Protein AF-A0A1F9YS44-F1 (afdb_monomer_lite)

Sequence (114 aa):
MPEPSRKRFLSDAPALRAALTAELSACLARAAALSPDEALLIRHILTHAGLREDGCLYLPSLAVLWGQEPSYIPPVSLPGERARAAAKILRRRGVLVFSGDGVVVAAEVLRTLA

pLDDT: mean 83.31, std 14.32, range [35.88, 95.31]

Secondary structure (DSSP, 8-state):
----SSSTTSSS-HHHHHHHHHHHHHHHHH-TT--HHHHHHHHHHHHH-EE-TTS-EEES-GGGGGTSS--SSPPPSS-HHHHHHHHHHHHHTTSEEEETTEEEE-HHHHHHT-

Structure (mmCIF, N/CA/C/O backbone):
data_AF-A0A1F9YS44-F1
#
_entry.id   AF-A0A1F9YS44-F1
#
loop_
_atom_site.group_PDB
_atom_site.id
_atom_site.type_symbol
_atom_site.label_atom_id
_atom_site.label_alt_id
_atom_site.label_comp_id
_atom_site.label_asym_id
_atom_site.label_entity_id
_atom_site.label_seq_id
_atom_site.pdbx_PDB_ins_code
_atom_site.Cartn_x
_atom_site.Cartn_y
_atom_site.Cartn_z
_atom_site.occupancy
_atom_site.B_iso_or_equiv
_atom_site.auth_seq_id
_atom_site.auth_comp_id
_atom_site.auth_asym_id
_atom_site.auth_atom_id
_atom_site.pdbx_PDB_model_num
ATOM 1 N N . MET A 1 1 ? 23.872 -15.386 -18.443 1.00 38.94 1 MET A N 1
ATOM 2 C CA . MET A 1 1 ? 22.429 -15.701 -18.370 1.00 38.94 1 MET A CA 1
ATOM 3 C C . MET A 1 1 ? 21.709 -14.404 -18.032 1.00 38.94 1 MET A C 1
ATOM 5 O O . MET A 1 1 ? 21.964 -13.897 -16.948 1.00 38.94 1 MET A O 1
ATOM 9 N N . PRO A 1 2 ? 20.942 -13.786 -18.942 1.00 40.31 2 PRO A N 1
ATOM 10 C CA . PRO A 1 2 ? 20.232 -12.554 -18.612 1.00 40.31 2 PRO A CA 1
ATOM 11 C C . PRO A 1 2 ? 19.049 -12.902 -17.701 1.00 40.31 2 PRO A C 1
ATOM 13 O O . PRO A 1 2 ? 18.227 -13.727 -18.083 1.00 40.31 2 PRO A O 1
ATOM 16 N N . GLU A 1 3 ? 18.982 -12.322 -16.499 1.00 35.88 3 GLU A N 1
ATOM 17 C CA . GLU A 1 3 ? 17.858 -12.486 -15.567 1.00 35.88 3 GLU A CA 1
ATOM 18 C C . GLU A 1 3 ? 16.547 -12.011 -16.218 1.00 35.88 3 GLU A C 1
ATOM 20 O O . GLU A 1 3 ? 16.349 -10.804 -16.406 1.00 35.88 3 GLU A O 1
ATOM 25 N N . PRO A 1 4 ? 15.607 -12.909 -16.551 1.00 40.12 4 PRO A N 1
ATOM 26 C CA . PRO A 1 4 ? 14.370 -12.528 -17.200 1.00 40.12 4 PRO A CA 1
ATOM 27 C C . PRO A 1 4 ? 13.276 -12.366 -16.140 1.00 40.12 4 PRO A C 1
ATOM 29 O O . PRO A 1 4 ? 12.326 -13.140 -16.142 1.00 40.12 4 PRO A O 1
ATOM 32 N N . SER A 1 5 ? 13.396 -11.455 -15.161 1.00 46.56 5 SER A N 1
ATOM 33 C CA . SER A 1 5 ? 12.378 -11.440 -14.081 1.00 46.56 5 SER A CA 1
ATOM 34 C C . SER A 1 5 ? 12.024 -10.117 -13.401 1.00 46.56 5 SER A C 1
ATOM 36 O O . SER A 1 5 ? 10.9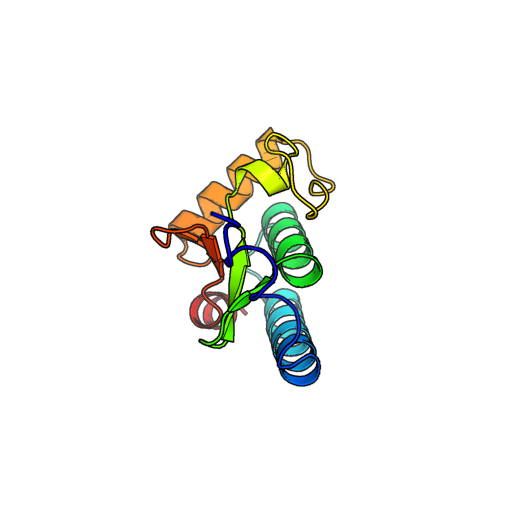86 -10.076 -12.758 1.00 46.56 5 SER A O 1
ATOM 38 N N . ARG A 1 6 ? 12.753 -9.003 -13.552 1.00 44.94 6 ARG A N 1
ATOM 39 C CA . ARG A 1 6 ? 12.342 -7.749 -12.864 1.00 44.94 6 ARG A CA 1
ATOM 40 C C . ARG A 1 6 ? 11.471 -6.800 -13.689 1.00 44.94 6 ARG A C 1
ATOM 42 O O . ARG A 1 6 ? 10.690 -6.051 -13.115 1.00 44.94 6 ARG A O 1
ATOM 49 N N . LYS A 1 7 ? 11.557 -6.845 -15.023 1.00 39.31 7 LYS A N 1
ATOM 50 C CA . LYS A 1 7 ? 10.769 -5.970 -15.917 1.00 39.31 7 LYS A CA 1
ATOM 51 C C . LYS A 1 7 ? 9.369 -6.496 -16.260 1.00 39.31 7 LYS A C 1
ATOM 53 O O . LYS A 1 7 ? 8.581 -5.740 -16.806 1.00 39.31 7 LYS A O 1
ATOM 58 N N . ARG A 1 8 ? 9.054 -7.759 -15.950 1.00 45.03 8 ARG A N 1
ATOM 59 C CA . ARG A 1 8 ? 7.800 -8.417 -16.367 1.00 45.03 8 ARG A CA 1
ATOM 60 C C . ARG A 1 8 ? 6.583 -8.124 -15.479 1.00 45.03 8 ARG A C 1
ATOM 62 O O . ARG A 1 8 ? 5.475 -8.425 -15.881 1.00 45.03 8 ARG A O 1
ATOM 69 N N . PHE A 1 9 ? 6.767 -7.488 -14.322 1.00 49.69 9 PHE A N 1
ATOM 70 C CA . PHE A 1 9 ? 5.668 -7.095 -13.419 1.00 49.69 9 PHE A CA 1
ATOM 71 C C . PHE A 1 9 ? 5.101 -5.695 -13.713 1.00 49.69 9 PHE A C 1
ATOM 73 O O . PHE A 1 9 ? 4.377 -5.107 -12.909 1.00 49.69 9 PHE A O 1
ATOM 80 N N . LEU A 1 10 ? 5.487 -5.120 -14.850 1.00 49.19 10 LEU A N 1
ATOM 81 C CA . LEU A 1 10 ? 5.049 -3.813 -15.304 1.00 49.19 10 LEU A CA 1
ATOM 82 C C . LEU A 1 10 ? 4.423 -4.012 -16.686 1.00 49.19 10 LEU A C 1
ATOM 84 O O . LEU A 1 10 ? 5.156 -4.216 -17.646 1.00 49.19 10 LEU A O 1
ATOM 88 N N . SER A 1 11 ? 3.093 -3.897 -16.778 1.00 52.31 11 SER A N 1
ATOM 89 C CA . SER A 1 11 ? 2.366 -3.445 -17.984 1.00 52.31 11 SER A CA 1
ATOM 90 C C . SER A 1 11 ? 1.414 -4.390 -18.744 1.00 52.31 11 SER A C 1
ATOM 92 O O . SER A 1 11 ? 0.990 -3.991 -19.825 1.00 52.31 11 SER A O 1
ATOM 94 N N . ASP A 1 12 ? 0.935 -5.519 -18.217 1.00 53.47 12 ASP A N 1
ATOM 95 C CA . ASP A 1 12 ? -0.079 -6.287 -18.983 1.00 53.47 12 ASP A CA 1
ATOM 96 C C . ASP A 1 12 ? -1.548 -5.890 -18.716 1.00 53.47 12 ASP A C 1
ATOM 98 O O . ASP A 1 12 ? -2.445 -6.331 -19.429 1.00 53.47 12 ASP A O 1
ATOM 102 N N . ALA A 1 13 ? -1.830 -4.971 -17.777 1.00 68.12 13 ALA A N 1
ATOM 103 C CA . ALA A 1 13 ? -3.191 -4.443 -17.590 1.00 68.12 13 ALA A CA 1
ATOM 104 C C . ALA A 1 13 ? -3.237 -3.035 -16.946 1.00 68.12 13 ALA A C 1
ATOM 106 O O . ALA A 1 13 ? -3.590 -2.899 -15.769 1.00 68.12 13 ALA A O 1
ATOM 107 N N . PRO A 1 14 ? -2.929 -1.949 -17.686 1.00 77.69 14 PRO A N 1
ATOM 108 C CA . PRO A 1 14 ? -3.019 -0.576 -17.166 1.00 77.69 14 PRO A CA 1
ATOM 109 C C . PRO A 1 14 ? -4.420 -0.226 -16.639 1.00 77.69 14 PRO A C 1
ATOM 111 O O . PRO A 1 14 ? -4.544 0.470 -15.633 1.00 77.69 14 PRO A O 1
ATOM 114 N N . ALA A 1 15 ? -5.472 -0.767 -17.261 1.00 80.88 15 ALA A N 1
ATOM 115 C CA . ALA A 1 15 ? -6.848 -0.607 -16.797 1.00 80.88 15 ALA A CA 1
ATOM 116 C C . ALA A 1 15 ? -7.098 -1.288 -15.439 1.00 80.88 15 ALA A C 1
ATOM 118 O O . ALA A 1 15 ? -7.724 -0.690 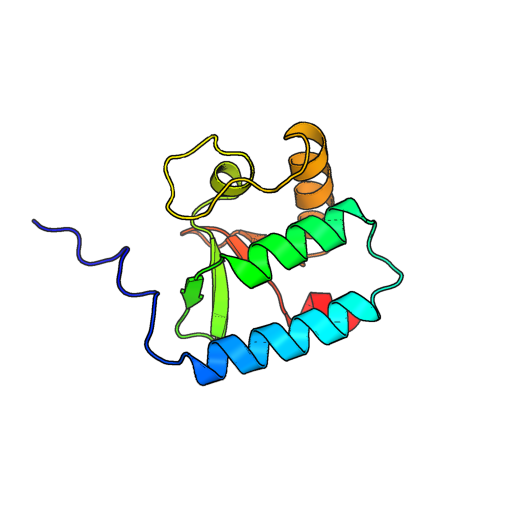-14.566 1.00 80.88 15 ALA A O 1
ATOM 119 N N . LEU A 1 16 ? -6.563 -2.497 -15.224 1.00 80.62 16 LEU A N 1
ATOM 120 C CA . LEU A 1 16 ? -6.674 -3.203 -13.944 1.00 80.62 16 LEU A CA 1
ATOM 121 C C . LEU A 1 16 ? -5.927 -2.450 -12.843 1.00 80.62 16 LEU A C 1
ATOM 123 O O . LEU A 1 16 ? -6.462 -2.256 -11.753 1.00 80.62 16 LEU A O 1
ATOM 127 N N . ARG A 1 17 ? -4.717 -1.961 -13.145 1.00 84.38 17 ARG A N 1
ATOM 128 C CA . ARG A 1 17 ? -3.956 -1.126 -12.214 1.00 84.38 17 ARG A CA 1
ATOM 129 C C . ARG A 1 17 ? -4.750 0.116 -11.841 1.00 84.38 17 ARG A C 1
ATOM 131 O O . ARG A 1 17 ? -4.884 0.397 -10.655 1.00 84.38 17 ARG A O 1
ATOM 138 N N . ALA A 1 18 ? -5.288 0.839 -12.820 1.00 84.62 18 ALA A N 1
ATOM 139 C CA . ALA A 1 18 ? -6.086 2.034 -12.577 1.00 84.62 18 ALA A CA 1
ATOM 140 C C . ALA A 1 18 ? -7.323 1.729 -11.715 1.00 84.62 18 ALA A C 1
ATOM 142 O O . ALA A 1 18 ? -7.550 2.424 -10.726 1.00 84.62 18 ALA A O 1
ATOM 143 N N . ALA A 1 19 ? -8.061 0.660 -12.029 1.00 85.75 19 ALA A N 1
ATOM 144 C CA . ALA A 1 19 ? -9.239 0.237 -11.275 1.00 85.75 19 ALA A CA 1
ATOM 145 C C . ALA A 1 19 ? -8.899 -0.105 -9.816 1.00 85.75 19 ALA A C 1
ATOM 147 O O . ALA A 1 19 ? -9.500 0.460 -8.903 1.00 85.75 19 ALA A O 1
ATOM 148 N N . LEU A 1 20 ? -7.879 -0.940 -9.589 1.00 85.38 20 LEU A N 1
ATOM 149 C CA . LEU A 1 20 ? -7.415 -1.296 -8.245 1.00 85.38 20 LEU A CA 1
ATOM 150 C C . LEU A 1 20 ? -6.942 -0.060 -7.467 1.00 85.38 20 LEU A C 1
ATOM 152 O O . LEU A 1 20 ? -7.243 0.103 -6.288 1.00 85.38 20 LEU A O 1
ATOM 156 N N . THR A 1 21 ? -6.226 0.848 -8.131 1.00 87.44 21 THR A N 1
ATOM 157 C CA . THR A 1 21 ? -5.740 2.092 -7.512 1.00 87.44 21 THR A CA 1
ATOM 158 C C . THR A 1 21 ? -6.895 2.981 -7.080 1.00 87.44 21 THR A C 1
ATOM 160 O O . THR A 1 21 ? -6.872 3.506 -5.967 1.00 87.44 21 THR A O 1
ATOM 163 N N . ALA A 1 22 ? -7.897 3.152 -7.944 1.00 88.25 22 ALA A N 1
ATOM 164 C CA . ALA A 1 22 ? -9.082 3.951 -7.660 1.00 88.25 22 ALA A CA 1
ATOM 165 C C . ALA A 1 22 ? -9.881 3.354 -6.496 1.00 88.25 22 ALA A C 1
ATOM 167 O O . ALA A 1 22 ? -10.245 4.070 -5.563 1.00 88.25 22 ALA A O 1
ATOM 168 N N . GLU A 1 23 ? -10.081 2.036 -6.507 1.00 88.38 23 GLU A N 1
ATOM 169 C CA . GLU A 1 23 ? -10.784 1.313 -5.453 1.00 88.38 23 GLU A CA 1
ATOM 170 C C . GLU A 1 23 ? -10.084 1.454 -4.092 1.00 88.38 23 GLU A C 1
ATOM 172 O O . GLU A 1 23 ? -10.702 1.872 -3.108 1.00 88.38 23 GLU A O 1
ATOM 177 N N . LEU A 1 24 ? -8.780 1.167 -4.027 1.00 88.31 24 LEU A N 1
ATOM 178 C CA . LEU A 1 24 ? -8.011 1.251 -2.784 1.00 88.31 24 LEU A CA 1
ATOM 179 C C . LEU A 1 24 ? -7.852 2.697 -2.303 1.00 88.31 24 LEU A C 1
ATOM 181 O O . LEU A 1 24 ? -7.869 2.941 -1.099 1.00 88.31 24 LEU A O 1
ATOM 185 N N . SER A 1 25 ? -7.773 3.671 -3.216 1.00 89.00 25 SER A N 1
ATOM 186 C CA . SER A 1 25 ? -7.768 5.096 -2.856 1.00 89.00 25 SER A CA 1
ATOM 187 C C . SER A 1 25 ? -9.096 5.530 -2.236 1.00 89.00 25 SER A C 1
ATOM 189 O O . SER A 1 25 ? -9.099 6.296 -1.272 1.00 89.00 25 SER A O 1
ATOM 191 N N . ALA A 1 26 ? -10.220 5.021 -2.749 1.00 89.06 26 ALA A N 1
ATOM 192 C CA . ALA A 1 26 ? -11.536 5.273 -2.175 1.00 89.06 26 ALA A CA 1
ATOM 193 C C . ALA A 1 26 ? -11.691 4.616 -0.795 1.00 89.06 26 ALA A C 1
ATOM 195 O O . ALA A 1 26 ? -12.249 5.234 0.109 1.00 89.06 26 ALA A O 1
ATOM 196 N N . CYS A 1 27 ? -11.167 3.398 -0.611 1.00 88.62 27 CYS A N 1
ATOM 197 C CA . CYS A 1 27 ? -11.123 2.746 0.702 1.00 88.62 27 CYS A CA 1
ATOM 198 C C . CYS A 1 27 ? -10.290 3.566 1.690 1.00 88.62 27 CYS A C 1
ATOM 200 O O . CYS A 1 27 ? -10.743 3.881 2.785 1.00 88.62 27 CYS A O 1
ATOM 202 N N . LEU A 1 28 ? -9.107 4.007 1.266 1.00 88.62 28 LEU A N 1
ATOM 203 C CA . LEU A 1 28 ? -8.227 4.814 2.097 1.00 88.62 28 LEU A CA 1
ATOM 204 C C . LEU A 1 28 ? -8.871 6.135 2.542 1.00 88.62 28 LEU A C 1
ATOM 206 O O . LEU A 1 28 ? -8.660 6.564 3.670 1.00 88.62 28 LEU A O 1
ATOM 210 N N . ALA A 1 29 ? -9.664 6.772 1.677 1.00 85.31 29 ALA A N 1
ATOM 211 C CA . ALA A 1 29 ? -10.365 8.009 2.013 1.00 85.31 29 ALA A CA 1
ATOM 212 C C . ALA A 1 29 ? -11.421 7.833 3.121 1.00 85.31 29 ALA A C 1
ATOM 214 O O . ALA A 1 29 ? -11.755 8.808 3.789 1.00 85.31 29 ALA A O 1
ATOM 215 N N . ARG A 1 30 ? -11.941 6.614 3.313 1.00 83.75 30 ARG A N 1
ATOM 216 C CA . ARG A 1 30 ? -12.925 6.292 4.360 1.00 83.75 30 ARG A CA 1
ATOM 217 C C . ARG A 1 30 ? -12.298 5.688 5.616 1.00 83.75 30 ARG A C 1
ATOM 219 O O . ARG A 1 30 ? -12.916 5.719 6.674 1.00 83.75 30 ARG A O 1
ATOM 226 N N . ALA A 1 31 ? -11.063 5.202 5.517 1.00 83.50 31 ALA A N 1
ATOM 227 C CA . ALA A 1 31 ? -10.407 4.468 6.585 1.00 83.50 31 ALA A CA 1
ATOM 228 C C . ALA A 1 31 ? -10.063 5.335 7.806 1.00 83.50 31 ALA A C 1
ATOM 230 O O . ALA A 1 31 ? -8.963 5.874 7.929 1.00 83.50 31 ALA A O 1
ATOM 231 N N . ALA A 1 32 ? -10.999 5.410 8.754 1.00 78.56 32 ALA A N 1
ATOM 232 C CA . ALA A 1 32 ? -10.867 6.189 9.985 1.00 78.56 32 ALA A CA 1
ATOM 233 C C . ALA A 1 32 ? -9.798 5.637 10.951 1.00 78.56 32 ALA A C 1
ATOM 235 O O . ALA A 1 32 ? -9.313 6.355 11.822 1.00 78.56 32 ALA A O 1
ATOM 236 N N . ALA A 1 33 ? -9.416 4.364 10.805 1.00 84.75 33 ALA A N 1
ATOM 237 C CA . ALA A 1 33 ? -8.459 3.695 11.688 1.00 84.75 33 ALA A CA 1
ATOM 238 C C . ALA A 1 33 ? -6.979 3.944 11.327 1.00 84.75 33 ALA A C 1
ATOM 240 O O . ALA A 1 33 ? -6.082 3.497 12.056 1.00 84.75 33 ALA A O 1
ATOM 241 N N . LEU A 1 34 ? -6.700 4.607 10.200 1.00 89.56 34 LEU A N 1
ATOM 242 C CA . LEU A 1 34 ? -5.342 4.864 9.723 1.00 89.56 34 LEU A CA 1
ATOM 243 C C . LEU A 1 34 ? -4.821 6.209 10.228 1.00 89.56 34 LEU A C 1
ATOM 245 O O . LEU A 1 34 ? -5.482 7.239 10.118 1.00 89.56 34 LEU A O 1
ATOM 249 N N . SER A 1 35 ? -3.591 6.214 10.732 1.00 92.81 35 SER A N 1
ATOM 250 C CA . SER A 1 35 ? -2.865 7.458 10.972 1.00 92.81 35 SER A CA 1
ATOM 251 C C . SER A 1 35 ? -2.471 8.138 9.648 1.00 92.81 35 SER A C 1
ATOM 253 O O . SER A 1 35 ? -2.376 7.474 8.609 1.00 92.81 35 SER A O 1
ATOM 255 N N . PRO A 1 36 ? -2.165 9.451 9.665 1.00 92.38 36 PRO A N 1
ATOM 256 C CA . PRO A 1 36 ? -1.700 10.162 8.474 1.00 92.38 36 PRO A CA 1
ATOM 257 C C . PRO A 1 36 ? -0.475 9.517 7.810 1.00 92.38 36 PRO A C 1
ATOM 259 O O . PRO A 1 36 ? -0.396 9.473 6.584 1.00 92.38 36 PRO A O 1
ATOM 262 N N . ASP A 1 37 ? 0.450 8.966 8.603 1.00 94.56 37 ASP A N 1
ATOM 263 C CA . ASP A 1 37 ? 1.669 8.324 8.093 1.00 94.56 37 ASP A CA 1
ATOM 264 C C . ASP A 1 37 ? 1.368 6.996 7.401 1.00 94.56 37 ASP A C 1
ATOM 266 O O . ASP A 1 37 ? 1.932 6.702 6.348 1.00 94.56 37 ASP A O 1
ATOM 270 N N . GLU A 1 38 ? 0.454 6.203 7.962 1.00 93.50 38 GLU A N 1
ATOM 271 C CA . GLU A 1 38 ? -0.012 4.965 7.340 1.00 93.50 38 GLU A CA 1
ATOM 272 C C . GLU A 1 38 ? -0.723 5.246 6.018 1.00 93.50 38 GLU A C 1
ATOM 274 O O . GLU A 1 38 ? -0.444 4.588 5.016 1.00 93.50 38 GLU A O 1
ATOM 279 N N . ALA A 1 39 ? -1.599 6.254 5.994 1.00 92.19 39 ALA A N 1
ATOM 280 C CA . ALA A 1 39 ? -2.315 6.637 4.787 1.00 92.19 39 ALA A CA 1
ATOM 281 C C . ALA A 1 39 ? -1.368 7.153 3.696 1.00 92.19 39 ALA A C 1
ATOM 283 O O . ALA A 1 39 ? -1.509 6.782 2.529 1.00 92.19 39 ALA A O 1
ATOM 284 N N . LEU A 1 40 ? -0.375 7.967 4.062 1.00 93.69 40 LEU A N 1
ATOM 285 C CA . LEU A 1 40 ? 0.635 8.456 3.128 1.00 93.69 40 LEU A CA 1
ATOM 286 C C . LEU A 1 40 ? 1.483 7.299 2.587 1.00 93.69 40 LEU A C 1
ATOM 288 O O . LEU A 1 40 ? 1.680 7.210 1.376 1.00 93.69 40 LEU A O 1
ATOM 292 N N . LEU A 1 41 ? 1.911 6.370 3.448 1.00 93.94 41 LEU A N 1
ATOM 293 C CA . LEU A 1 41 ? 2.668 5.198 3.018 1.00 93.94 41 LEU A CA 1
ATOM 294 C C . LEU A 1 41 ? 1.856 4.329 2.051 1.00 93.94 41 LEU A C 1
ATOM 296 O O . LEU A 1 41 ? 2.368 3.965 0.996 1.00 93.94 41 LEU A O 1
ATOM 300 N N . ILE A 1 42 ? 0.584 4.048 2.354 1.00 92.44 42 ILE A N 1
ATOM 301 C CA . ILE A 1 42 ? -0.292 3.294 1.449 1.00 92.44 42 ILE A CA 1
ATOM 302 C C . ILE A 1 42 ? -0.440 4.033 0.121 1.00 92.44 42 ILE A C 1
ATOM 304 O O . ILE A 1 42 ? -0.229 3.415 -0.915 1.00 92.44 42 ILE A O 1
ATOM 308 N N . ARG A 1 43 ? -0.721 5.345 0.115 1.00 92.38 43 ARG A N 1
ATOM 309 C CA . ARG A 1 43 ? -0.795 6.134 -1.132 1.00 92.38 43 ARG A CA 1
ATOM 310 C C . ARG A 1 43 ? 0.474 6.028 -1.956 1.00 92.38 43 ARG A C 1
ATOM 312 O O . ARG A 1 43 ? 0.395 5.839 -3.162 1.00 92.38 43 ARG A O 1
ATOM 319 N N . HIS A 1 44 ? 1.634 6.125 -1.317 1.00 93.56 44 HIS A N 1
ATOM 320 C CA . HIS A 1 44 ? 2.917 6.008 -2.003 1.00 93.56 44 HIS A CA 1
ATOM 321 C C . HIS A 1 44 ? 3.063 4.652 -2.697 1.00 93.56 44 HIS A C 1
ATOM 323 O O . HIS A 1 44 ? 3.438 4.574 -3.866 1.00 93.56 44 HIS A O 1
ATOM 329 N N . ILE A 1 45 ? 2.687 3.579 -2.001 1.00 91.75 45 ILE A N 1
ATOM 330 C CA . ILE A 1 45 ? 2.676 2.221 -2.549 1.00 91.75 45 ILE A CA 1
ATOM 331 C C . ILE A 1 45 ? 1.654 2.117 -3.691 1.00 91.75 45 ILE A C 1
ATOM 333 O O . ILE A 1 45 ? 1.990 1.623 -4.764 1.00 91.75 45 ILE A O 1
ATOM 337 N N . LEU A 1 46 ? 0.442 2.656 -3.520 1.00 90.38 46 LEU A N 1
ATOM 338 C CA . LEU A 1 46 ? -0.569 2.727 -4.577 1.00 90.38 46 LEU A CA 1
ATOM 339 C C . LEU A 1 46 ? -0.066 3.490 -5.806 1.00 90.38 46 LEU A C 1
ATOM 341 O O . LEU A 1 46 ? -0.479 3.158 -6.906 1.00 90.38 46 LEU A O 1
ATOM 345 N N . THR A 1 47 ? 0.832 4.459 -5.679 1.00 89.56 47 THR A N 1
ATOM 346 C CA . THR A 1 47 ? 1.363 5.193 -6.837 1.00 89.56 47 THR A CA 1
ATOM 347 C C . THR A 1 47 ? 2.495 4.440 -7.535 1.00 89.56 47 THR A C 1
ATOM 349 O O . THR A 1 47 ? 2.552 4.426 -8.762 1.00 89.56 47 THR A O 1
ATOM 352 N N . HIS A 1 48 ? 3.388 3.795 -6.778 1.00 89.62 48 HIS A N 1
ATOM 353 C CA . HIS A 1 48 ? 4.672 3.330 -7.317 1.00 89.62 48 HIS A CA 1
ATOM 354 C C . HIS A 1 48 ? 4.869 1.811 -7.354 1.00 89.62 48 HIS A C 1
ATOM 356 O O . HIS A 1 48 ? 5.769 1.343 -8.048 1.00 89.62 48 HIS A O 1
ATOM 362 N N . ALA A 1 49 ? 4.064 1.030 -6.630 1.00 88.19 49 ALA A N 1
ATOM 363 C CA . ALA A 1 49 ? 4.193 -0.424 -6.619 1.00 88.19 49 ALA A CA 1
ATOM 364 C C . ALA A 1 49 ? 3.876 -1.043 -7.986 1.00 88.19 49 ALA A C 1
ATOM 366 O O . ALA A 1 49 ? 2.999 -0.562 -8.719 1.00 88.19 49 ALA A O 1
ATOM 367 N N . GLY A 1 50 ? 4.562 -2.148 -8.287 1.00 86.00 50 GLY A N 1
A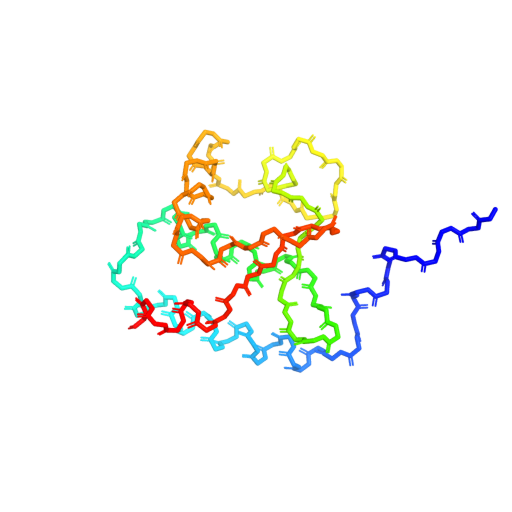TOM 368 C CA . GLY A 1 50 ? 4.228 -3.012 -9.416 1.00 86.00 50 GLY A CA 1
ATOM 369 C C . GLY A 1 50 ? 2.908 -3.747 -9.179 1.00 86.00 50 GLY A C 1
ATOM 370 O O . GLY A 1 50 ? 2.420 -3.810 -8.049 1.00 86.00 50 GLY A O 1
ATOM 371 N N . LEU A 1 51 ? 2.330 -4.303 -10.242 1.00 84.50 51 LEU A N 1
ATOM 372 C CA . LEU A 1 51 ? 1.132 -5.142 -10.172 1.00 84.50 51 LEU A CA 1
ATOM 373 C C . LEU A 1 51 ? 1.515 -6.566 -10.573 1.00 84.50 51 LEU A C 1
ATOM 375 O O . LEU A 1 51 ? 2.108 -6.767 -11.631 1.00 84.50 51 LEU A O 1
ATOM 379 N N . ARG A 1 52 ? 1.197 -7.543 -9.726 1.00 79.81 52 ARG A N 1
ATOM 380 C CA . ARG A 1 52 ? 1.396 -8.967 -10.024 1.00 79.81 52 ARG A CA 1
ATOM 381 C C . ARG A 1 52 ? 0.226 -9.526 -10.836 1.00 79.81 52 ARG A C 1
ATOM 383 O O . ARG A 1 52 ? -0.850 -8.933 -10.883 1.00 79.81 52 ARG A O 1
ATOM 390 N N . GLU A 1 53 ? 0.438 -10.688 -11.451 1.00 75.06 53 GLU A N 1
ATOM 391 C CA . GLU A 1 53 ? -0.584 -11.407 -12.233 1.00 75.06 53 GLU A CA 1
ATOM 392 C C . GLU A 1 53 ? -1.811 -11.802 -11.392 1.00 75.06 53 GLU A C 1
ATOM 394 O O . GLU A 1 53 ? -2.918 -11.881 -11.913 1.00 75.06 53 GLU A O 1
ATOM 399 N N . ASP A 1 54 ? -1.633 -11.982 -10.080 1.00 75.31 54 ASP A N 1
ATOM 400 C CA . ASP A 1 54 ? -2.704 -12.252 -9.111 1.00 75.31 54 ASP A CA 1
ATOM 401 C C . ASP A 1 54 ? -3.515 -10.997 -8.718 1.00 75.31 54 ASP A C 1
ATOM 403 O O . ASP A 1 54 ? -4.405 -11.070 -7.872 1.00 75.31 54 ASP A O 1
ATOM 407 N N . GLY A 1 55 ? -3.216 -9.837 -9.313 1.00 75.94 55 GLY A N 1
ATOM 408 C CA . GLY A 1 55 ? -3.882 -8.572 -9.018 1.00 75.94 55 GLY A CA 1
ATOM 409 C C . GLY A 1 55 ? -3.404 -7.890 -7.733 1.00 75.94 55 GLY A C 1
ATOM 410 O O . GLY A 1 55 ? -3.981 -6.874 -7.347 1.00 75.94 55 GLY A O 1
ATOM 411 N N . CYS A 1 56 ? -2.353 -8.389 -7.075 1.00 82.81 56 CYS A N 1
ATOM 412 C CA . CYS A 1 56 ? -1.792 -7.756 -5.883 1.00 82.81 56 CYS A CA 1
ATOM 413 C C . CYS A 1 56 ? -0.770 -6.669 -6.235 1.00 82.81 56 CYS A C 1
ATOM 415 O O . CYS A 1 56 ? 0.030 -6.800 -7.168 1.00 82.81 56 CYS A O 1
ATOM 417 N N . LEU A 1 57 ? -0.742 -5.601 -5.434 1.00 88.06 57 LEU A N 1
ATOM 418 C CA . LEU A 1 57 ? 0.334 -4.612 -5.495 1.00 88.06 57 LEU A CA 1
ATOM 419 C C . LEU A 1 57 ? 1.584 -5.160 -4.827 1.00 88.06 57 LEU A C 1
ATOM 421 O O . LEU A 1 57 ? 1.492 -5.713 -3.734 1.00 88.06 57 LEU A O 1
ATOM 425 N N . TYR A 1 58 ? 2.735 -4.954 -5.460 1.00 88.56 58 TYR A N 1
ATOM 426 C CA . TYR A 1 58 ? 3.998 -5.551 -5.056 1.00 88.56 58 TYR A CA 1
ATOM 427 C C . TYR A 1 58 ? 5.149 -4.547 -4.987 1.00 88.56 58 TYR A C 1
ATOM 429 O O . TYR A 1 58 ? 5.357 -3.720 -5.881 1.00 88.56 58 TYR A O 1
ATOM 437 N N . LEU A 1 59 ? 5.946 -4.687 -3.932 1.00 89.31 59 LEU A N 1
ATOM 438 C CA . LEU A 1 59 ? 7.227 -4.025 -3.733 1.00 89.31 59 LEU A CA 1
ATOM 439 C C . LEU A 1 59 ? 8.302 -5.100 -3.542 1.00 89.31 59 LEU A C 1
ATOM 441 O O . LEU A 1 59 ? 8.057 -6.058 -2.816 1.00 89.31 59 LEU A O 1
ATOM 445 N N . PRO A 1 60 ? 9.515 -4.933 -4.087 1.00 86.38 60 PRO A N 1
ATOM 446 C CA . PRO A 1 60 ? 10.595 -5.898 -3.866 1.00 86.38 60 PRO A CA 1
ATOM 447 C C . PRO A 1 60 ? 11.059 -5.953 -2.401 1.00 86.38 60 PRO A C 1
ATOM 449 O O . PRO A 1 60 ? 11.528 -6.976 -1.925 1.00 86.38 60 PRO A O 1
ATOM 452 N N . SER A 1 61 ? 10.936 -4.848 -1.668 1.00 89.94 61 SER A N 1
ATOM 453 C CA . SER A 1 61 ? 11.377 -4.719 -0.280 1.00 89.94 61 SER A CA 1
ATOM 454 C C . SER A 1 61 ? 10.738 -3.472 0.319 1.00 89.94 61 SER A C 1
ATOM 456 O O . SER A 1 61 ? 10.428 -2.532 -0.411 1.00 89.94 61 SER A O 1
ATOM 458 N N . LEU A 1 62 ? 10.565 -3.408 1.642 1.00 90.75 62 LEU A N 1
ATOM 459 C CA . LEU A 1 62 ? 10.202 -2.139 2.281 1.00 90.75 62 LEU A CA 1
ATOM 460 C C . LEU A 1 62 ? 11.364 -1.131 2.232 1.00 90.75 62 LEU A C 1
ATOM 462 O O . LEU A 1 62 ? 11.115 0.070 2.246 1.00 90.75 62 LEU A O 1
ATOM 466 N N . ALA A 1 63 ? 12.616 -1.597 2.121 1.00 90.38 63 ALA A N 1
ATOM 467 C CA . ALA A 1 63 ? 13.805 -0.741 2.108 1.00 90.38 63 ALA A CA 1
ATOM 468 C C . ALA A 1 63 ? 13.804 0.288 0.969 1.00 90.38 63 ALA A C 1
ATOM 470 O O . ALA A 1 63 ? 14.333 1.391 1.131 1.00 90.38 63 ALA A O 1
ATOM 471 N N . VAL A 1 64 ? 13.141 -0.036 -0.147 1.00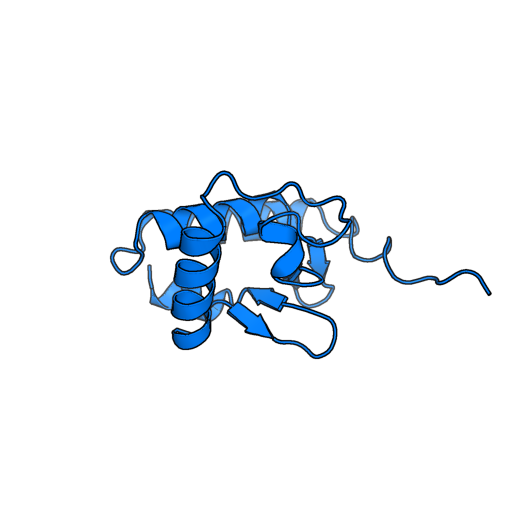 90.81 64 VAL A N 1
ATOM 472 C CA . VAL A 1 64 ? 12.969 0.886 -1.278 1.00 90.81 64 VAL A CA 1
ATOM 473 C C . VAL A 1 64 ? 12.144 2.114 -0.897 1.00 90.81 64 VAL A C 1
ATOM 475 O O . VAL A 1 64 ? 12.395 3.200 -1.408 1.00 90.81 64 VAL A O 1
ATOM 478 N N . LEU A 1 65 ? 11.202 1.979 0.046 1.00 90.44 65 LEU A N 1
ATOM 479 C CA . LEU A 1 65 ? 10.315 3.071 0.446 1.00 90.44 65 LEU A CA 1
ATOM 480 C C . LEU A 1 65 ? 11.073 4.188 1.157 1.00 90.44 65 LEU A C 1
ATOM 482 O O . LEU A 1 65 ? 10.604 5.312 1.155 1.00 90.44 65 LEU A O 1
ATOM 486 N N . TRP A 1 66 ? 12.240 3.931 1.740 1.00 91.94 66 TRP A N 1
ATOM 487 C CA . TRP A 1 66 ? 13.065 4.960 2.383 1.00 91.94 66 TRP A CA 1
ATOM 488 C C . TRP A 1 66 ? 14.453 5.088 1.744 1.00 91.94 66 TRP A C 1
ATOM 490 O O . TRP A 1 66 ? 15.382 5.581 2.380 1.00 91.94 66 TRP A O 1
ATOM 500 N N . GLY A 1 67 ? 14.599 4.652 0.487 1.00 85.94 67 GLY A N 1
ATOM 501 C CA . GLY A 1 67 ? 15.804 4.879 -0.317 1.00 85.94 67 GLY A CA 1
ATOM 502 C C . GLY A 1 67 ? 17.051 4.131 0.153 1.00 85.94 67 GLY A C 1
ATOM 503 O O . GLY A 1 67 ? 18.160 4.543 -0.170 1.00 85.94 67 GLY A O 1
ATOM 504 N N . GLN A 1 68 ? 16.894 3.051 0.921 1.00 87.75 68 GLN A N 1
ATOM 505 C CA . GLN A 1 68 ? 18.024 2.233 1.383 1.00 87.75 68 GLN A CA 1
ATOM 506 C C . GLN A 1 68 ? 18.379 1.080 0.446 1.00 87.75 68 GLN A C 1
ATOM 508 O O . GLN A 1 68 ? 19.299 0.318 0.728 1.00 87.75 68 GLN A O 1
ATOM 513 N N . GLU A 1 69 ? 17.674 0.961 -0.673 1.00 85.25 69 GLU A N 1
ATOM 514 C CA . GLU A 1 69 ? 17.937 -0.034 -1.700 1.00 85.25 69 GLU A CA 1
ATOM 515 C C . GLU A 1 69 ? 17.730 0.607 -3.080 1.00 85.25 69 GLU A C 1
ATOM 517 O O . GLU A 1 69 ? 16.760 1.355 -3.257 1.00 85.25 69 GLU A O 1
ATOM 522 N N . PRO A 1 70 ? 18.618 0.356 -4.060 1.00 81.25 70 PRO A N 1
ATOM 523 C CA . PRO A 1 70 ? 18.456 0.881 -5.408 1.00 81.25 70 PRO A CA 1
ATOM 524 C C . PRO A 1 70 ? 17.180 0.323 -6.049 1.00 81.25 70 PRO A C 1
ATOM 526 O O . PRO A 1 70 ? 17.035 -0.880 -6.256 1.00 81.25 70 PRO A O 1
ATOM 529 N N . SER A 1 71 ? 16.253 1.218 -6.385 1.00 84.56 71 SER A N 1
ATOM 530 C CA . SER A 1 71 ? 14.963 0.887 -6.986 1.00 84.56 71 SER A CA 1
ATOM 531 C C . SER A 1 71 ? 14.490 2.017 -7.895 1.00 84.56 71 SER A C 1
ATOM 533 O O . SER A 1 71 ? 14.888 3.168 -7.736 1.00 84.56 71 SER A O 1
ATOM 535 N N . TYR A 1 72 ? 13.610 1.691 -8.842 1.00 83.69 72 TYR A N 1
ATOM 536 C CA . TYR A 1 72 ? 12.878 2.690 -9.627 1.00 83.69 72 TYR A CA 1
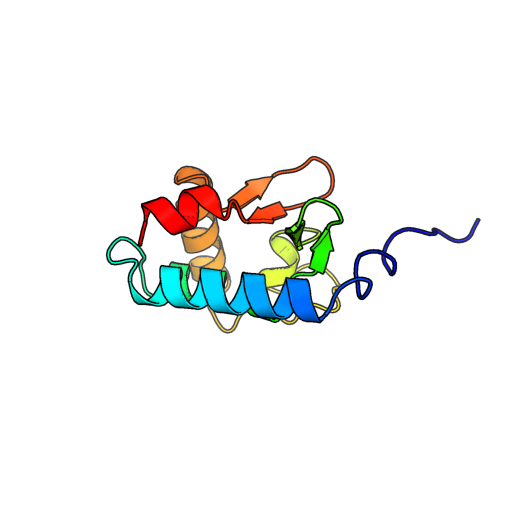ATOM 537 C C . TYR A 1 7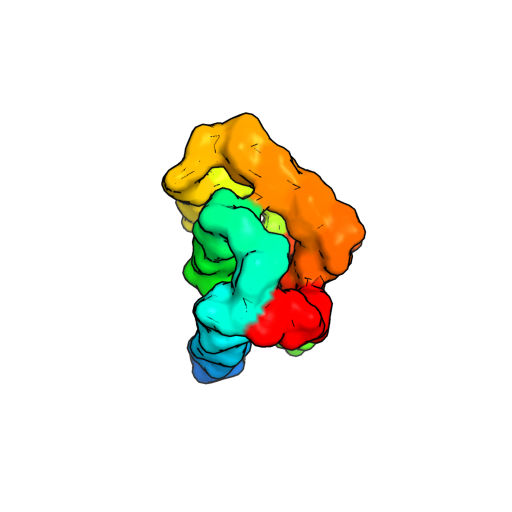2 ? 11.779 3.382 -8.805 1.00 83.69 72 TYR A C 1
ATOM 539 O O . TYR A 1 72 ? 11.234 4.400 -9.226 1.00 83.69 72 TYR A O 1
ATOM 547 N N . ILE A 1 73 ? 11.425 2.807 -7.653 1.00 86.25 73 ILE A N 1
ATOM 548 C CA . ILE A 1 73 ? 10.437 3.359 -6.733 1.00 86.25 73 ILE A CA 1
ATOM 549 C C . ILE A 1 73 ? 11.110 4.488 -5.948 1.00 86.25 73 ILE A C 1
ATOM 551 O O . ILE A 1 73 ? 12.082 4.217 -5.239 1.00 86.25 73 ILE A O 1
ATOM 555 N N . PRO A 1 74 ? 10.622 5.738 -6.049 1.00 89.44 74 PRO A N 1
ATOM 556 C CA . PRO A 1 74 ? 11.177 6.830 -5.267 1.00 89.44 74 PRO A CA 1
ATOM 557 C C . PRO A 1 74 ? 10.913 6.606 -3.770 1.00 89.44 74 PRO A C 1
ATOM 559 O O . PRO A 1 74 ? 9.914 5.969 -3.412 1.00 89.44 74 PRO A O 1
ATOM 562 N N . PRO A 1 75 ? 11.753 7.154 -2.877 1.00 90.88 75 PRO A N 1
ATOM 563 C CA . PRO A 1 75 ? 11.468 7.153 -1.450 1.00 90.88 75 PRO A CA 1
ATOM 564 C C . PRO A 1 75 ? 10.170 7.907 -1.139 1.00 90.88 75 PRO A C 1
ATOM 566 O O . PRO A 1 75 ? 9.831 8.893 -1.797 1.00 90.88 75 PRO A O 1
ATOM 569 N N . VAL A 1 76 ? 9.454 7.461 -0.111 1.00 94.00 76 VAL A N 1
ATOM 570 C CA . VAL A 1 76 ? 8.279 8.147 0.416 1.00 94.00 76 VAL A CA 1
ATOM 571 C C . VAL A 1 76 ? 8.684 9.489 1.017 1.00 94.00 76 VAL A C 1
ATOM 573 O O . VAL A 1 76 ? 9.731 9.612 1.654 1.00 94.00 76 VAL A O 1
ATOM 576 N N . SER A 1 77 ? 7.831 10.501 0.869 1.00 91.00 77 SER A N 1
ATOM 577 C CA . SER A 1 77 ? 8.004 11.816 1.499 1.00 91.00 77 SER A CA 1
ATOM 578 C C . SER A 1 77 ? 7.688 11.787 3.005 1.00 91.00 77 SER A C 1
ATOM 580 O O . SER A 1 77 ? 6.897 12.580 3.507 1.00 91.00 77 SER A O 1
ATOM 582 N N . LEU A 1 78 ? 8.295 10.848 3.734 1.00 91.25 78 LEU A N 1
ATOM 583 C CA . LEU A 1 78 ? 8.260 10.731 5.190 1.00 91.25 78 LEU A CA 1
ATOM 584 C C . LEU A 1 78 ? 9.682 10.498 5.717 1.00 91.25 78 LEU A C 1
ATOM 586 O O . LEU A 1 78 ? 10.464 9.797 5.072 1.00 91.25 78 LEU A O 1
ATOM 590 N N . PRO A 1 79 ? 10.021 11.001 6.919 1.00 92.00 79 PRO A N 1
ATOM 591 C CA . PRO A 1 79 ? 11.239 10.587 7.606 1.00 92.00 79 PRO A CA 1
ATOM 592 C C . PRO A 1 79 ? 11.293 9.060 7.740 1.00 92.00 79 PRO A C 1
ATOM 594 O O . PRO A 1 79 ? 10.294 8.440 8.117 1.00 92.00 79 PRO A O 1
ATOM 597 N N . GLY A 1 80 ? 12.456 8.453 7.480 1.00 89.50 80 GLY A N 1
ATOM 598 C CA . GLY A 1 80 ? 12.606 6.992 7.433 1.00 89.50 80 GLY A CA 1
ATOM 599 C C . GLY A 1 80 ? 12.096 6.274 8.688 1.00 89.50 80 GLY A C 1
ATOM 600 O O . GLY A 1 80 ? 11.410 5.263 8.581 1.00 89.50 80 GLY A O 1
ATOM 601 N N . GLU A 1 81 ? 12.334 6.835 9.875 1.00 92.31 81 GLU A N 1
ATOM 602 C CA . GLU A 1 81 ? 11.829 6.291 11.145 1.00 92.31 81 GLU A CA 1
ATOM 603 C C . GLU A 1 81 ? 10.292 6.261 11.217 1.00 92.31 81 GLU A C 1
ATOM 605 O O . GLU A 1 81 ? 9.708 5.262 11.639 1.00 92.31 81 GLU A O 1
ATOM 610 N N . ARG A 1 82 ? 9.614 7.309 10.727 1.00 94.88 82 ARG A N 1
ATOM 611 C CA . ARG A 1 82 ? 8.141 7.367 10.674 1.00 94.88 82 ARG A CA 1
ATOM 612 C C . ARG A 1 82 ? 7.581 6.390 9.649 1.00 94.88 82 ARG A C 1
ATOM 614 O O . ARG A 1 82 ? 6.639 5.664 9.953 1.00 94.88 82 ARG A O 1
ATOM 621 N N . ALA A 1 83 ? 8.202 6.308 8.473 1.00 93.12 83 ALA A N 1
ATOM 622 C CA . ALA A 1 83 ? 7.821 5.340 7.447 1.00 93.12 83 ALA A CA 1
ATOM 623 C C . ALA A 1 83 ? 7.955 3.893 7.956 1.00 93.12 83 ALA A C 1
ATOM 625 O O . ALA A 1 83 ? 7.047 3.084 7.775 1.00 93.12 83 ALA A O 1
ATOM 626 N N . ARG A 1 84 ? 9.047 3.574 8.663 1.00 93.94 84 ARG A N 1
ATOM 627 C CA . ARG A 1 84 ? 9.266 2.259 9.289 1.00 93.94 84 ARG A CA 1
ATOM 628 C C . ARG A 1 84 ? 8.241 1.963 10.382 1.00 93.94 84 ARG A C 1
ATOM 630 O O . ARG A 1 84 ? 7.725 0.846 10.441 1.00 93.94 84 ARG A O 1
ATOM 637 N N . ALA A 1 85 ? 7.928 2.943 11.231 1.00 94.94 85 ALA A N 1
ATOM 638 C CA . ALA A 1 85 ? 6.906 2.799 12.263 1.00 94.94 85 ALA A CA 1
ATOM 639 C C . ALA A 1 85 ? 5.521 2.527 11.650 1.00 94.94 85 ALA A C 1
ATOM 641 O O . ALA A 1 85 ? 4.867 1.556 12.037 1.00 94.94 85 ALA A O 1
ATOM 642 N N . ALA A 1 86 ? 5.118 3.303 10.641 1.00 94.44 86 ALA A N 1
ATOM 643 C CA . ALA A 1 86 ? 3.871 3.100 9.907 1.00 94.44 86 ALA A CA 1
ATOM 644 C C . ALA A 1 86 ? 3.829 1.725 9.221 1.00 94.44 86 ALA A C 1
ATOM 646 O O . ALA A 1 86 ? 2.872 0.973 9.400 1.00 94.44 86 ALA A O 1
ATOM 647 N N . ALA A 1 87 ? 4.902 1.332 8.525 1.00 94.19 87 ALA A N 1
ATOM 648 C CA . ALA A 1 87 ? 5.001 0.020 7.887 1.00 94.19 87 ALA A CA 1
ATOM 649 C C . ALA A 1 87 ? 4.867 -1.131 8.899 1.00 94.19 87 ALA A C 1
ATOM 651 O O . ALA A 1 87 ? 4.209 -2.136 8.628 1.00 94.19 87 ALA A O 1
ATOM 652 N N . LYS A 1 88 ? 5.446 -0.982 10.098 1.00 95.31 88 LYS A N 1
ATOM 653 C CA . LYS A 1 88 ? 5.324 -1.963 11.185 1.00 95.31 88 LYS A CA 1
ATOM 654 C C . LYS A 1 88 ? 3.884 -2.091 11.684 1.00 95.31 88 LYS A C 1
ATOM 656 O O . LYS A 1 88 ? 3.451 -3.209 11.963 1.00 95.31 88 LYS A O 1
ATOM 661 N N . ILE A 1 89 ? 3.150 -0.984 11.803 1.00 94.50 89 ILE A N 1
ATOM 662 C CA . ILE A 1 89 ? 1.736 -0.998 12.209 1.00 94.50 89 ILE A CA 1
ATOM 663 C C . ILE A 1 89 ? 0.883 -1.651 11.119 1.00 94.50 89 ILE A C 1
ATOM 665 O O . ILE A 1 89 ? 0.145 -2.591 11.412 1.00 94.50 89 ILE A O 1
ATOM 669 N N . LEU A 1 90 ? 1.048 -1.241 9.861 1.00 93.44 90 LEU A N 1
ATOM 670 C CA . LEU A 1 90 ? 0.327 -1.820 8.725 1.00 93.44 90 LEU A CA 1
ATOM 671 C C . LEU A 1 90 ? 0.582 -3.319 8.575 1.00 93.44 90 LEU A C 1
ATOM 673 O O . LEU A 1 90 ? -0.344 -4.081 8.308 1.00 93.44 90 LEU A O 1
ATOM 677 N N . ARG A 1 91 ? 1.813 -3.768 8.830 1.00 93.94 91 ARG A N 1
ATOM 678 C CA . ARG A 1 91 ? 2.142 -5.193 8.885 1.00 93.94 91 ARG A CA 1
ATOM 679 C C . ARG A 1 91 ? 1.408 -5.915 10.012 1.00 93.94 91 ARG A C 1
ATOM 681 O O . ARG A 1 91 ? 0.881 -6.997 9.794 1.00 93.94 91 ARG A O 1
ATOM 688 N N . ARG A 1 92 ? 1.365 -5.345 11.221 1.00 93.50 92 ARG A N 1
ATOM 689 C CA . ARG A 1 92 ? 0.616 -5.940 12.347 1.00 93.50 92 ARG A CA 1
ATOM 690 C C . ARG A 1 92 ? -0.880 -6.040 12.054 1.00 93.50 92 ARG A C 1
ATOM 692 O O . ARG A 1 92 ? -1.516 -6.968 12.531 1.00 93.50 92 ARG A O 1
ATOM 699 N N . ARG A 1 93 ? -1.413 -5.100 11.270 1.00 91.44 93 ARG A N 1
ATOM 700 C CA . ARG A 1 93 ? -2.803 -5.097 10.795 1.00 91.44 93 ARG A CA 1
ATOM 701 C C . ARG A 1 93 ? -3.047 -6.071 9.640 1.00 91.44 93 ARG A C 1
ATOM 703 O O . ARG A 1 93 ? -4.195 -6.277 9.287 1.00 91.44 93 ARG A O 1
ATOM 710 N N . GLY A 1 94 ? -1.998 -6.652 9.055 1.00 91.94 94 GLY A N 1
ATOM 711 C CA . GLY A 1 94 ? -2.099 -7.531 7.890 1.00 91.94 94 GLY A CA 1
ATOM 712 C C . GLY A 1 94 ? -2.241 -6.796 6.555 1.00 91.94 94 GLY A C 1
ATOM 713 O O . GLY A 1 94 ? -2.381 -7.451 5.535 1.00 91.94 94 GLY A O 1
ATOM 714 N N . VAL A 1 95 ? -2.170 -5.459 6.528 1.00 91.88 95 VAL A N 1
ATOM 715 C CA . VAL A 1 95 ? -2.256 -4.669 5.283 1.00 91.88 95 VAL A CA 1
ATOM 716 C C . VAL A 1 95 ? -1.011 -4.865 4.421 1.00 91.88 95 VAL A C 1
ATOM 718 O O . VAL A 1 95 ? -1.110 -4.920 3.201 1.00 91.88 95 VAL A O 1
ATOM 721 N N . LEU A 1 96 ? 0.164 -4.964 5.049 1.00 92.88 96 LEU A N 1
ATOM 722 C CA . LEU A 1 96 ? 1.422 -5.291 4.375 1.00 92.88 96 LEU A CA 1
ATOM 723 C C . LEU A 1 96 ? 1.825 -6.720 4.727 1.00 92.88 96 LEU A C 1
ATOM 725 O O . LEU A 1 96 ? 2.091 -7.019 5.894 1.00 92.88 96 LEU A O 1
ATOM 729 N N . VAL A 1 97 ? 1.914 -7.578 3.716 1.00 92.00 97 VAL A N 1
ATOM 730 C CA . VAL A 1 97 ? 2.250 -8.996 3.867 1.00 92.00 97 VAL A CA 1
ATOM 731 C C . VAL A 1 97 ? 3.583 -9.267 3.182 1.00 92.00 97 VAL A C 1
ATOM 733 O O . VAL A 1 97 ? 3.786 -8.890 2.031 1.00 92.00 97 VAL A O 1
ATOM 736 N N . PHE A 1 98 ? 4.512 -9.908 3.891 1.00 87.94 98 PHE A N 1
ATOM 737 C CA . PHE A 1 98 ? 5.751 -10.380 3.279 1.00 87.94 98 PHE A CA 1
ATOM 738 C C . PHE A 1 98 ? 5.464 -11.656 2.491 1.00 87.94 98 PHE A C 1
ATOM 740 O O . PHE A 1 98 ? 5.054 -12.664 3.063 1.00 87.94 98 PHE A O 1
ATOM 747 N N . SER A 1 99 ? 5.690 -11.589 1.186 1.00 79.38 99 SER A N 1
ATOM 748 C CA . SER A 1 99 ? 5.768 -12.746 0.296 1.00 79.38 99 SER A CA 1
ATOM 749 C C . SER A 1 99 ? 7.250 -13.060 0.097 1.00 79.38 99 SER A C 1
ATOM 751 O O . SER A 1 99 ? 8.064 -12.147 0.158 1.00 79.38 99 SER A O 1
ATOM 753 N N . GLY A 1 100 ? 7.646 -14.318 -0.102 1.00 76.31 100 GLY A N 1
ATOM 754 C CA . GLY A 1 100 ? 9.069 -14.710 -0.130 1.00 76.31 100 GLY A CA 1
ATOM 755 C C . GLY A 1 100 ? 9.959 -13.910 -1.101 1.00 76.31 100 GLY A C 1
ATOM 756 O O . GLY A 1 100 ? 11.169 -13.852 -0.909 1.00 76.31 100 GLY A O 1
ATOM 757 N N . ASP A 1 101 ? 9.363 -13.274 -2.108 1.00 80.44 101 ASP A N 1
ATOM 758 C CA . ASP A 1 101 ? 9.993 -12.393 -3.088 1.00 80.44 101 ASP A CA 1
ATOM 759 C C . ASP A 1 101 ? 9.944 -10.890 -2.734 1.00 80.44 101 ASP A C 1
ATOM 761 O O . ASP A 1 101 ? 10.769 -10.137 -3.246 1.00 80.44 101 ASP A O 1
ATOM 765 N N . GLY A 1 102 ? 9.054 -10.444 -1.839 1.00 87.25 102 GLY A N 1
ATOM 766 C CA . GLY A 1 102 ? 8.914 -9.033 -1.472 1.00 87.25 102 GLY A CA 1
ATOM 767 C C . GLY A 1 102 ? 7.749 -8.723 -0.524 1.00 87.25 102 GLY A C 1
ATOM 768 O O . GLY A 1 102 ? 7.516 -9.395 0.480 1.00 87.25 102 GLY A O 1
ATOM 769 N N . VAL A 1 103 ? 7.021 -7.646 -0.800 1.00 89.94 103 VAL A N 1
ATOM 770 C CA . VAL A 1 103 ? 5.923 -7.142 0.034 1.00 89.94 103 VAL A CA 1
ATOM 771 C C . VAL A 1 103 ? 4.699 -6.921 -0.830 1.00 89.94 103 VAL A C 1
ATOM 773 O O . VAL A 1 103 ? 4.786 -6.238 -1.850 1.00 89.94 103 VAL A O 1
ATOM 776 N N . VAL A 1 104 ? 3.559 -7.441 -0.388 1.00 89.94 104 VAL A N 1
ATOM 777 C CA . VAL A 1 104 ? 2.266 -7.241 -1.039 1.00 89.94 104 VAL A CA 1
ATOM 778 C C . VAL A 1 104 ? 1.302 -6.450 -0.163 1.00 89.94 104 VAL A C 1
ATOM 780 O O . VAL A 1 104 ? 1.372 -6.505 1.069 1.00 89.94 104 VAL A O 1
ATOM 783 N N . VAL A 1 105 ? 0.405 -5.699 -0.804 1.00 89.19 105 VAL A N 1
ATOM 784 C CA . VAL A 1 105 ? -0.702 -5.013 -0.123 1.00 89.19 105 VAL A CA 1
ATOM 785 C C . VAL A 1 105 ? -1.936 -5.907 -0.139 1.00 89.19 105 VAL A C 1
ATOM 787 O O . VAL A 1 105 ? -2.468 -6.195 -1.209 1.00 89.19 105 VAL A O 1
ATOM 790 N N . ALA A 1 106 ? -2.413 -6.296 1.041 1.00 88.62 106 ALA A N 1
ATOM 791 C CA . ALA A 1 106 ? -3.650 -7.050 1.216 1.00 88.62 106 ALA A CA 1
ATOM 792 C C . ALA A 1 106 ? -4.860 -6.115 1.061 1.00 88.62 106 ALA A C 1
ATOM 794 O O . ALA A 1 106 ? -5.280 -5.427 2.000 1.00 88.62 106 ALA A O 1
ATOM 795 N N . ALA A 1 107 ? -5.395 -6.050 -0.159 1.00 84.31 107 ALA A N 1
ATOM 796 C CA . ALA A 1 107 ? -6.517 -5.187 -0.519 1.00 84.31 107 ALA A CA 1
ATOM 797 C C . ALA A 1 107 ? -7.756 -5.457 0.348 1.00 84.31 107 ALA A C 1
ATOM 799 O O . ALA A 1 107 ? -8.414 -4.519 0.796 1.00 84.31 107 ALA A O 1
ATOM 800 N N . GLU A 1 108 ? -8.054 -6.726 0.629 1.00 87.56 108 GLU A N 1
ATOM 801 C CA . GLU A 1 108 ? -9.167 -7.137 1.482 1.00 87.56 108 GLU A CA 1
ATOM 802 C C . GLU A 1 108 ? -9.069 -6.558 2.892 1.00 87.56 108 GLU A C 1
ATOM 804 O O . GLU A 1 108 ? -10.058 -6.039 3.403 1.00 87.56 108 GLU A O 1
ATOM 809 N N . VAL A 1 109 ? -7.878 -6.539 3.489 1.00 86.75 109 VAL A N 1
ATOM 810 C CA . VAL A 1 109 ? -7.677 -5.948 4.815 1.00 86.75 109 VAL A CA 1
ATOM 811 C C . VAL A 1 109 ? -7.911 -4.443 4.754 1.00 86.75 109 VAL A C 1
ATOM 813 O O . VAL A 1 109 ? -8.623 -3.902 5.596 1.00 86.75 109 VAL A O 1
ATOM 816 N N . LEU A 1 110 ? -7.388 -3.757 3.733 1.00 84.81 110 LEU A N 1
ATOM 817 C CA . LEU A 1 110 ? -7.610 -2.317 3.589 1.00 84.81 110 LEU A CA 1
ATOM 818 C C . LEU A 1 110 ? -9.099 -1.970 3.432 1.00 84.81 110 LEU A C 1
ATOM 820 O O . LEU A 1 110 ? -9.544 -0.966 3.984 1.00 84.81 110 LEU A O 1
ATOM 824 N N . ARG A 1 111 ? -9.880 -2.814 2.746 1.00 86.62 111 ARG A N 1
ATOM 825 C CA . ARG A 1 111 ? -11.341 -2.661 2.637 1.00 86.62 111 ARG A CA 1
ATOM 826 C C . ARG A 1 111 ? -12.048 -2.790 3.987 1.00 86.62 111 ARG A C 1
ATOM 828 O O . ARG A 1 111 ? -13.025 -2.090 4.198 1.00 86.62 111 ARG A O 1
ATOM 835 N N . THR A 1 112 ? -11.562 -3.640 4.896 1.00 87.38 112 THR A N 1
ATOM 836 C CA . THR A 1 112 ? -12.137 -3.765 6.255 1.00 87.38 112 THR A CA 1
ATOM 837 C C . THR A 1 112 ? -11.809 -2.592 7.177 1.00 87.38 112 THR A C 1
ATOM 839 O O . THR A 1 112 ? -12.465 -2.419 8.200 1.00 87.38 112 THR A O 1
ATOM 842 N N . LEU A 1 113 ? -10.784 -1.802 6.841 1.00 81.88 113 LEU A N 1
ATOM 843 C CA . LEU A 1 113 ? -10.393 -0.614 7.603 1.00 81.88 113 LEU A CA 1
ATOM 844 C C . LEU A 1 113 ? -11.155 0.649 7.174 1.00 81.88 113 LEU A C 1
ATOM 846 O O . LEU A 1 113 ? -11.054 1.652 7.882 1.00 81.88 113 LEU A O 1
ATOM 850 N N . ALA A 1 114 ? -11.838 0.596 6.023 1.00 74.50 114 ALA A N 1
ATOM 851 C CA . ALA A 1 114 ? -12.601 1.663 5.370 1.00 74.50 114 ALA A CA 1
ATOM 852 C C . ALA A 1 114 ? -14.059 1.711 5.833 1.00 74.50 114 ALA A C 1
ATOM 854 O O . ALA A 1 114 ? -14.601 2.837 5.853 1.00 74.50 114 ALA A O 1
#

Foldseek 3Di:
DPPPPDPVLPDPCPPLLVVLLVLLLVLLVPQPPADPLLSQLVNLQSVFFGADPVRWTWDQELCQQCPNDDDPRHHGPDDPVSNVVSVVVCVVLVQWDDDVRYITGPSVSSNVSD

Radius of gyration: 13.72 Å; chains: 1; bounding box: 35×28×31 Å